Protein AF-A0A2H0L636-F1 (afdb_monomer_lite)

Foldseek 3Di:
DDKFADDDPDPVVLVVVVVVLVVAFDDPDSRITDGDPDPVVVVVVD

Structure (mmCIF, N/CA/C/O backbo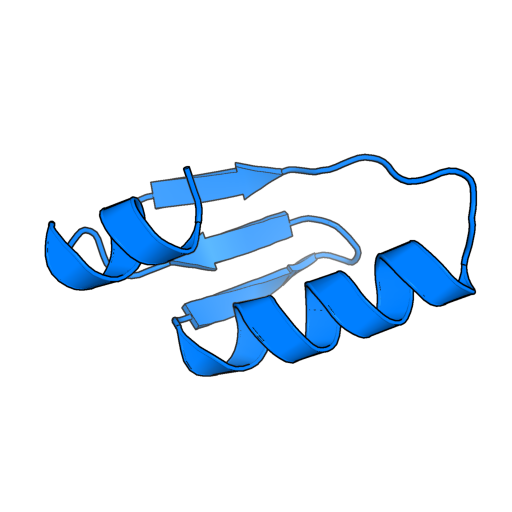ne):
data_AF-A0A2H0L636-F1
#
_entry.id   AF-A0A2H0L636-F1
#
loop_
_atom_site.group_PDB
_atom_site.id
_atom_site.type_symbol
_atom_site.label_atom_id
_atom_site.label_alt_id
_atom_site.label_comp_id
_atom_site.label_asym_id
_atom_site.label_entity_id
_atom_site.label_seq_id
_atom_site.pdbx_PDB_ins_code
_atom_site.Cartn_x
_atom_site.Cartn_y
_atom_site.Cartn_z
_atom_site.occupancy
_atom_site.B_iso_or_equiv
_atom_site.auth_seq_id
_atom_site.auth_comp_id
_atom_site.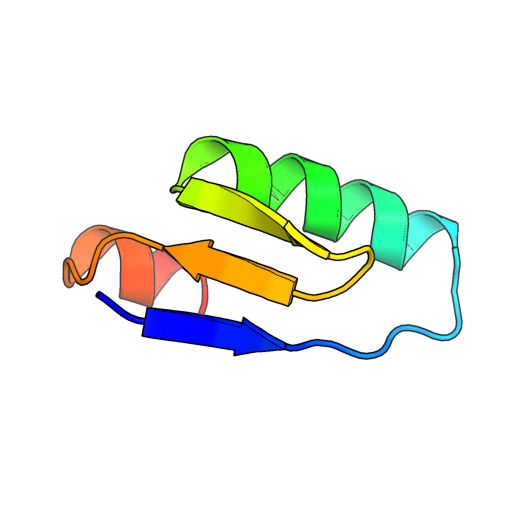auth_asym_id
_atom_site.auth_atom_id
_atom_site.pdbx_PDB_model_num
ATOM 1 N N . MET A 1 1 ? -15.156 -3.606 6.970 1.00 87.62 1 MET A N 1
ATOM 2 C CA . MET A 1 1 ? -13.705 -3.743 6.717 1.00 87.62 1 MET A CA 1
ATOM 3 C C . MET A 1 1 ? -13.544 -4.230 5.287 1.00 87.62 1 MET A C 1
ATOM 5 O O . MET A 1 1 ? -14.441 -4.934 4.844 1.00 87.62 1 MET A O 1
ATOM 9 N N . ILE A 1 2 ? -12.515 -3.810 4.550 1.00 94.00 2 ILE A N 1
ATOM 10 C CA . ILE A 1 2 ? -12.333 -4.169 3.130 1.00 94.00 2 ILE A CA 1
ATOM 11 C C . ILE A 1 2 ? -10.904 -4.666 2.920 1.00 94.00 2 ILE A C 1
ATOM 13 O O . ILE A 1 2 ? -9.972 -4.138 3.529 1.00 94.00 2 ILE A O 1
ATOM 17 N N . ILE A 1 3 ? -10.748 -5.679 2.068 1.00 95.81 3 ILE A N 1
ATOM 18 C CA . ILE A 1 3 ? -9.448 -6.171 1.617 1.00 95.81 3 ILE A CA 1
ATOM 19 C C . ILE A 1 3 ? -9.128 -5.519 0.278 1.00 95.81 3 ILE A C 1
ATOM 21 O O . ILE A 1 3 ? -9.909 -5.614 -0.664 1.00 95.81 3 ILE A O 1
ATOM 25 N N . VAL A 1 4 ? -7.972 -4.868 0.202 1.00 95.69 4 VAL A N 1
ATOM 26 C CA . VAL A 1 4 ? -7.429 -4.327 -1.043 1.00 95.69 4 VAL A CA 1
ATOM 27 C C . VAL A 1 4 ? -6.272 -5.213 -1.470 1.00 95.69 4 VAL A C 1
ATOM 29 O O . VAL A 1 4 ? -5.259 -5.295 -0.772 1.00 95.69 4 VAL A O 1
ATOM 32 N N . SER A 1 5 ? -6.439 -5.870 -2.613 1.00 97.12 5 SER A N 1
ATOM 33 C CA . SER A 1 5 ? -5.368 -6.544 -3.339 1.00 97.12 5 SER A CA 1
ATOM 34 C C . SER A 1 5 ? -5.045 -5.731 -4.585 1.00 97.12 5 SER A C 1
ATOM 36 O O . SER A 1 5 ? -5.945 -5.179 -5.215 1.00 97.12 5 SER A O 1
ATOM 38 N N . TYR A 1 6 ? -3.763 -5.608 -4.900 1.00 96.25 6 TYR A N 1
ATOM 39 C CA . TYR A 1 6 ? -3.293 -4.845 -6.046 1.00 96.25 6 TYR A CA 1
ATOM 40 C C . TYR A 1 6 ? -2.104 -5.547 -6.695 1.00 96.25 6 TYR A C 1
ATOM 42 O O . TYR A 1 6 ? -1.360 -6.262 -6.025 1.00 96.25 6 TYR A O 1
ATOM 50 N N . ASP A 1 7 ? -1.892 -5.291 -7.980 1.00 97.25 7 ASP A N 1
ATOM 51 C CA . ASP A 1 7 ? -0.734 -5.784 -8.714 1.00 97.25 7 ASP A CA 1
ATOM 52 C C . ASP A 1 7 ? -0.106 -4.637 -9.507 1.00 97.25 7 ASP A C 1
ATOM 54 O O . ASP A 1 7 ? -0.781 -3.944 -10.265 1.00 97.25 7 ASP A O 1
ATOM 58 N N . PHE A 1 8 ? 1.176 -4.381 -9.259 1.00 97.38 8 PHE A N 1
ATOM 59 C CA . PHE A 1 8 ? 1.929 -3.306 -9.899 1.00 97.38 8 PHE A CA 1
ATOM 60 C C . PHE A 1 8 ? 3.248 -3.868 -10.401 1.00 97.38 8 PHE A C 1
ATOM 62 O O . PHE A 1 8 ? 4.092 -4.281 -9.597 1.00 97.38 8 PHE A O 1
ATOM 69 N N . GLU A 1 9 ? 3.451 -3.755 -11.710 1.00 97.38 9 GLU A N 1
ATOM 70 C CA . GLU A 1 9 ? 4.712 -4.086 -12.369 1.00 97.38 9 GLU A CA 1
ATOM 71 C C . GLU A 1 9 ? 5.838 -3.141 -11.922 1.00 97.38 9 GLU A C 1
ATOM 73 O O . GLU A 1 9 ? 6.933 -3.576 -11.581 1.00 97.38 9 GLU A O 1
ATOM 78 N N . ASN A 1 10 ? 5.562 -1.833 -11.839 1.00 98.12 10 ASN A N 1
ATOM 79 C CA . ASN A 1 10 ? 6.569 -0.845 -11.459 1.00 98.12 10 ASN A CA 1
ATOM 80 C C . ASN A 1 10 ? 6.752 -0.744 -9.932 1.00 98.12 10 ASN A C 1
ATOM 82 O O . ASN A 1 10 ? 5.886 -0.241 -9.206 1.00 98.12 10 ASN A O 1
ATOM 86 N N . ASP A 1 11 ? 7.940 -1.118 -9.459 1.00 97.25 11 ASP A N 1
ATOM 87 C CA . ASP A 1 11 ? 8.344 -1.099 -8.048 1.00 97.25 11 ASP A CA 1
ATOM 88 C C . ASP A 1 11 ? 8.192 0.269 -7.365 1.00 97.25 11 ASP A C 1
ATOM 90 O O . ASP A 1 11 ? 7.782 0.351 -6.200 1.00 97.25 11 ASP A O 1
ATOM 94 N N . ASN A 1 12 ? 8.473 1.363 -8.080 1.00 97.94 12 ASN A N 1
ATOM 95 C CA . ASN A 1 12 ? 8.356 2.713 -7.531 1.00 97.94 12 ASN A CA 1
ATOM 96 C C . ASN A 1 12 ? 6.893 3.087 -7.281 1.00 97.94 12 ASN A C 1
ATOM 98 O O . ASN A 1 12 ? 6.574 3.666 -6.237 1.00 97.94 12 ASN A O 1
ATOM 102 N N . VAL A 1 13 ? 5.995 2.744 -8.210 1.00 97.88 13 VAL A N 1
ATOM 103 C CA . VAL A 1 13 ? 4.549 2.969 -8.055 1.00 97.88 13 VAL A CA 1
ATOM 104 C C . VAL A 1 13 ? 4.012 2.102 -6.920 1.00 97.88 13 VAL A C 1
ATOM 106 O O . VAL A 1 13 ? 3.356 2.616 -6.011 1.00 97.88 13 VAL A O 1
ATOM 109 N N . ARG A 1 14 ? 4.399 0.821 -6.895 1.00 97.81 14 ARG A N 1
ATOM 110 C CA . ARG A 1 14 ? 4.017 -0.131 -5.846 1.00 97.81 14 ARG A CA 1
ATOM 111 C C . ARG A 1 14 ? 4.414 0.352 -4.453 1.00 97.81 14 ARG A C 1
ATOM 113 O O . ARG A 1 14 ? 3.602 0.333 -3.528 1.00 97.81 14 ARG A O 1
ATOM 120 N N . SER A 1 15 ? 5.652 0.821 -4.295 1.00 97.62 15 SER A N 1
ATOM 121 C CA . SER A 1 15 ? 6.167 1.335 -3.022 1.00 97.62 15 SER A CA 1
ATOM 122 C C . SER A 1 15 ? 5.408 2.582 -2.559 1.00 97.62 15 SER A C 1
ATOM 124 O O . SER A 1 15 ? 5.022 2.678 -1.390 1.00 97.62 15 SER A O 1
ATOM 126 N N . LYS A 1 16 ? 5.121 3.522 -3.472 1.00 97.69 16 LYS A N 1
ATOM 127 C CA . LYS A 1 16 ? 4.319 4.720 -3.171 1.00 97.69 16 LYS A CA 1
ATOM 128 C C . LYS A 1 16 ? 2.895 4.353 -2.746 1.00 97.69 16 LYS A C 1
ATOM 130 O O . LYS A 1 16 ? 2.433 4.850 -1.718 1.00 97.69 16 LYS A O 1
ATOM 135 N N . PHE A 1 17 ? 2.238 3.443 -3.465 1.00 96.56 17 PHE A N 1
ATOM 136 C CA . PHE A 1 17 ? 0.890 2.982 -3.130 1.00 96.56 17 PHE A CA 1
ATOM 137 C C . PHE A 1 17 ? 0.842 2.238 -1.787 1.00 96.56 17 PHE A C 1
ATOM 139 O O . PHE A 1 17 ? 0.011 2.539 -0.933 1.00 96.56 17 PHE A O 1
ATOM 146 N N . SER A 1 18 ? 1.805 1.348 -1.526 1.00 97.19 18 SER A N 1
ATOM 147 C CA . SER A 1 18 ? 1.932 0.643 -0.242 1.00 97.19 18 SER A CA 1
ATOM 148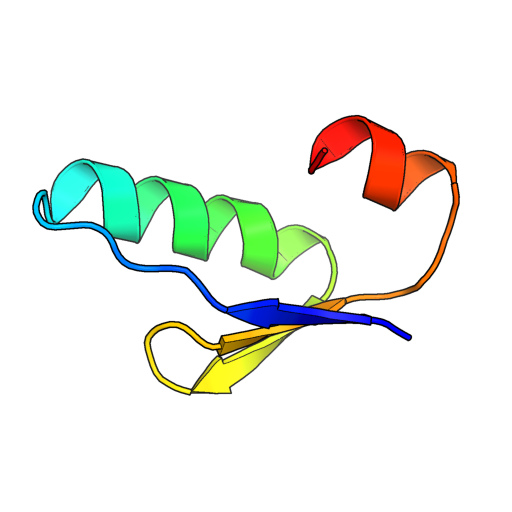 C C . SER A 1 18 ? 2.119 1.615 0.937 1.00 97.19 18 SER A C 1
ATOM 150 O O . SER A 1 18 ? 1.521 1.424 2.002 1.00 97.19 18 SER A O 1
ATOM 152 N N . LYS A 1 19 ? 2.899 2.694 0.756 1.00 96.88 19 LYS A N 1
ATOM 153 C CA . LYS A 1 19 ? 3.056 3.766 1.760 1.00 96.88 19 LYS A CA 1
ATOM 154 C C . LYS A 1 19 ? 1.768 4.566 1.963 1.00 96.88 19 LYS A C 1
ATOM 156 O O . LYS A 1 19 ? 1.470 4.943 3.095 1.00 96.88 19 LYS A O 1
ATOM 161 N N . PHE A 1 20 ? 1.014 4.819 0.895 1.00 95.75 20 PHE A N 1
ATOM 162 C CA . PHE A 1 20 ? -0.287 5.480 0.957 1.00 95.75 20 PHE A CA 1
ATOM 163 C C . PHE A 1 20 ? -1.307 4.643 1.746 1.00 95.75 20 PHE A C 1
ATOM 165 O O . PHE A 1 20 ? -1.855 5.137 2.731 1.00 95.75 20 PHE A O 1
ATOM 172 N N . LEU A 1 21 ? -1.477 3.360 1.406 1.00 95.31 21 LEU A N 1
ATOM 173 C CA . LEU A 1 21 ? -2.426 2.462 2.078 1.00 95.31 21 LEU A CA 1
ATOM 174 C C . LEU A 1 21 ? -2.118 2.241 3.564 1.00 95.31 21 LEU A C 1
ATOM 176 O O . LEU A 1 21 ? -3.036 2.086 4.370 1.00 95.31 21 LEU A O 1
ATOM 180 N N . LYS A 1 22 ? -0.839 2.298 3.960 1.00 94.75 22 LYS A N 1
ATOM 181 C CA . LYS A 1 22 ? -0.417 2.183 5.368 1.00 94.75 22 LYS A CA 1
ATOM 182 C C . LYS A 1 22 ? -1.046 3.253 6.277 1.00 94.75 22 LYS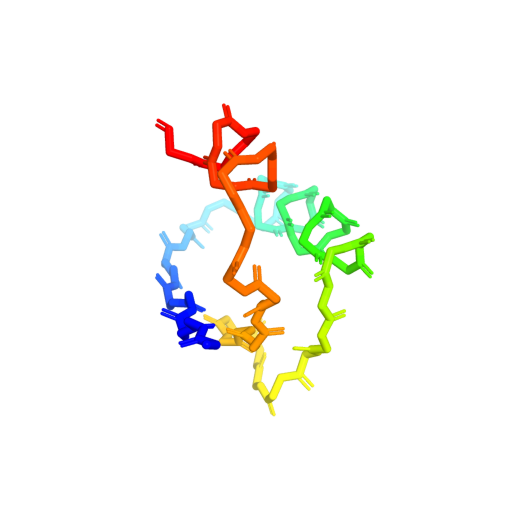 A C 1
ATOM 184 O O . LYS A 1 22 ? -1.127 3.041 7.481 1.00 94.75 22 LYS A O 1
ATOM 189 N N . LYS A 1 23 ? -1.512 4.382 5.728 1.00 93.19 23 LYS A N 1
ATOM 190 C CA . LYS A 1 23 ? -2.204 5.439 6.490 1.00 93.19 23 LYS A CA 1
ATOM 191 C C . LYS A 1 23 ? -3.642 5.069 6.874 1.00 93.19 23 LYS A C 1
ATOM 193 O O . LYS A 1 23 ? -4.192 5.676 7.787 1.00 93.19 23 LYS A O 1
ATOM 198 N N . PHE A 1 24 ? -4.253 4.102 6.188 1.00 92.50 24 PHE A N 1
ATOM 199 C CA . PHE A 1 24 ? -5.688 3.806 6.296 1.00 92.50 24 PHE A CA 1
ATOM 200 C C . PHE A 1 24 ? -5.996 2.412 6.856 1.00 92.50 24 PHE A C 1
ATOM 202 O O . PHE A 1 24 ? -7.161 2.082 7.098 1.00 92.50 24 PHE A O 1
ATOM 209 N N . GLY A 1 25 ? -4.970 1.589 7.080 1.00 92.50 25 GLY A N 1
ATOM 210 C CA . GLY A 1 25 ? -5.149 0.195 7.457 1.00 92.50 25 GLY A CA 1
ATOM 211 C C . GLY A 1 25 ? -3.854 -0.523 7.814 1.00 92.50 25 GLY A C 1
ATOM 212 O O . GLY A 1 25 ? -2.806 0.100 7.999 1.00 92.50 25 GLY A O 1
ATOM 213 N N . ARG A 1 26 ? -3.929 -1.854 7.901 1.00 95.62 26 ARG A N 1
ATOM 214 C CA . ARG A 1 26 ? -2.777 -2.722 8.182 1.00 95.62 26 ARG A CA 1
ATOM 215 C C . ARG A 1 26 ? -2.399 -3.550 6.960 1.00 95.62 26 ARG A C 1
ATOM 217 O O . ARG A 1 26 ? -3.254 -3.980 6.190 1.00 95.62 26 ARG A O 1
ATOM 224 N N . LYS A 1 27 ? -1.099 -3.795 6.806 1.00 96.69 27 LYS A N 1
ATOM 225 C CA . LYS A 1 27 ? -0.567 -4.693 5.780 1.00 96.69 27 LYS A CA 1
ATOM 226 C C . LYS A 1 27 ? -0.772 -6.141 6.227 1.00 96.69 27 LYS A C 1
ATOM 228 O O . LYS A 1 27 ? -0.386 -6.475 7.344 1.00 96.69 27 LYS A O 1
ATOM 233 N N . LEU A 1 28 ? -1.362 -6.971 5.369 1.00 97.31 28 LEU A N 1
ATOM 234 C CA . LEU A 1 28 ? -1.509 -8.413 5.602 1.00 97.31 28 LEU A CA 1
ATOM 235 C C . LEU A 1 28 ? -0.435 -9.205 4.853 1.00 97.31 28 LEU A C 1
ATOM 237 O O . LEU A 1 28 ? 0.200 -10.085 5.420 1.00 97.31 28 LEU A O 1
ATOM 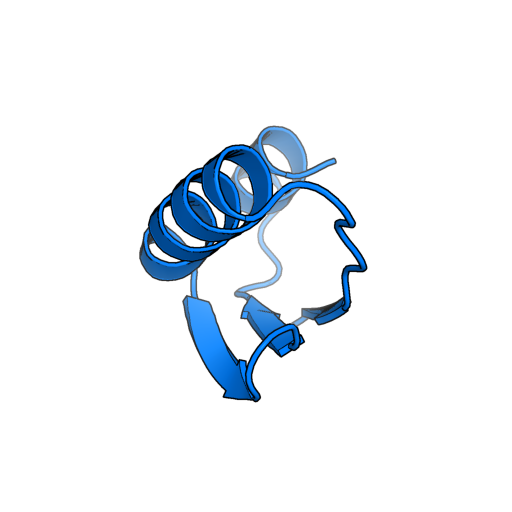241 N N . GLN A 1 29 ? -0.201 -8.848 3.590 1.00 96.94 29 GLN A N 1
ATOM 242 C CA . GLN A 1 29 ? 0.813 -9.452 2.725 1.00 96.94 29 GLN A CA 1
ATOM 243 C C . GLN A 1 29 ? 1.452 -8.367 1.848 1.00 96.94 29 GLN A C 1
ATOM 245 O O . GLN A 1 29 ? 1.082 -7.195 1.921 1.00 96.94 29 GLN A O 1
ATOM 250 N N . TYR A 1 30 ? 2.432 -8.731 1.018 1.00 95.12 30 TYR A N 1
ATOM 251 C CA . TYR A 1 30 ? 3.189 -7.806 0.173 1.00 95.12 30 TYR A CA 1
ATOM 252 C C . TYR A 1 30 ? 2.308 -6.824 -0.619 1.00 95.12 30 TYR A C 1
ATOM 254 O O . TYR A 1 30 ? 2.555 -5.616 -0.534 1.00 95.12 30 TYR A O 1
ATOM 262 N N . SER A 1 31 ? 1.254 -7.337 -1.261 1.00 97.00 31 SER A N 1
ATOM 263 C CA . SER A 1 31 ? 0.279 -6.561 -2.038 1.00 97.00 31 SER A CA 1
ATOM 264 C C . SER A 1 31 ? -1.164 -6.722 -1.543 1.00 97.00 31 SER A C 1
ATOM 266 O O . SER A 1 31 ? -2.107 -6.665 -2.328 1.00 97.00 31 SER A O 1
ATOM 268 N N . VAL A 1 32 ? -1.341 -6.965 -0.238 1.00 97.94 32 VAL A N 1
ATOM 269 C CA . VAL A 1 32 ? -2.664 -7.153 0.378 1.00 97.94 32 VAL A CA 1
ATOM 270 C C . VAL A 1 32 ? -2.766 -6.337 1.660 1.00 97.94 32 VAL A C 1
ATOM 272 O O . VAL A 1 32 ? -1.938 -6.476 2.567 1.00 97.94 32 VAL A O 1
ATOM 275 N N . TYR A 1 33 ? -3.792 -5.491 1.741 1.00 97.50 33 TYR A N 1
ATOM 276 C CA . TYR A 1 33 ? -4.070 -4.618 2.879 1.00 97.50 33 TYR A CA 1
ATOM 277 C C . TYR A 1 33 ? -5.495 -4.794 3.383 1.00 97.50 33 TYR A C 1
ATOM 279 O O . TYR A 1 33 ? -6.433 -4.927 2.603 1.00 97.50 33 TYR A O 1
ATOM 287 N N . GLU A 1 34 ? -5.651 -4.720 4.698 1.00 96.25 34 GLU A N 1
ATOM 288 C CA . GLU A 1 34 ? -6.949 -4.594 5.349 1.00 96.25 34 GLU A CA 1
ATOM 289 C C . GLU A 1 34 ? -7.188 -3.131 5.715 1.00 96.25 34 GLU A C 1
ATOM 291 O O . GLU A 1 34 ? -6.376 -2.515 6.411 1.00 96.25 34 GLU A O 1
ATOM 296 N N . ILE A 1 35 ? -8.307 -2.577 5.254 1.00 94.50 35 ILE A N 1
ATOM 297 C CA . ILE A 1 35 ? -8.650 -1.163 5.398 1.00 94.50 35 ILE A CA 1
ATOM 298 C C . ILE A 1 35 ? -9.994 -1.009 6.108 1.00 94.50 35 ILE A C 1
ATOM 300 O O . ILE A 1 35 ? -10.925 -1.813 5.959 1.00 94.50 35 ILE A O 1
ATOM 304 N N . ARG A 1 36 ? -10.108 0.058 6.905 1.00 90.44 36 ARG A N 1
ATOM 305 C CA . ARG A 1 36 ? -11.362 0.425 7.570 1.00 90.44 36 ARG A CA 1
ATOM 306 C C . ARG A 1 36 ? -12.410 0.813 6.527 1.00 90.44 36 ARG A C 1
ATOM 308 O O . ARG A 1 36 ? -12.155 1.636 5.656 1.00 90.44 36 ARG A O 1
ATOM 315 N N . ASN A 1 37 ? -13.606 0.242 6.650 1.00 86.81 37 ASN A N 1
ATOM 316 C CA . ASN A 1 37 ? -14.718 0.552 5.754 1.00 86.81 37 ASN A CA 1
ATOM 317 C C . ASN A 1 37 ? -15.412 1.837 6.221 1.00 86.81 37 ASN A C 1
ATOM 319 O O . ASN A 1 37 ? -16.367 1.772 6.992 1.00 86.81 37 ASN A O 1
ATOM 323 N N . SER A 1 38 ? -14.881 2.992 5.822 1.00 90.19 38 SER A N 1
ATOM 324 C CA . SER A 1 38 ? -15.546 4.282 6.001 1.00 90.19 38 SER A CA 1
ATOM 325 C C . SER A 1 38 ? -15.633 5.010 4.667 1.00 90.19 38 SER A C 1
ATOM 327 O O . SER A 1 38 ? -14.690 4.974 3.877 1.00 90.19 38 SER A O 1
ATOM 329 N N . ASN A 1 39 ? -16.742 5.712 4.434 1.00 88.12 39 ASN A N 1
ATOM 330 C CA . ASN A 1 39 ? -16.986 6.412 3.169 1.00 88.12 39 ASN A CA 1
ATOM 331 C C . ASN A 1 39 ? -15.859 7.395 2.823 1.00 88.12 39 ASN A C 1
ATOM 333 O O . ASN A 1 39 ? -15.421 7.452 1.681 1.00 88.12 39 ASN A O 1
ATOM 337 N N . ARG A 1 40 ? -15.314 8.100 3.824 1.00 88.81 40 ARG A N 1
ATOM 338 C CA . ARG A 1 40 ? -14.177 9.013 3.639 1.00 88.81 40 ARG A CA 1
ATOM 339 C C . ARG A 1 40 ? -12.903 8.292 3.198 1.00 88.81 40 ARG A C 1
ATOM 341 O O . ARG A 1 40 ? -12.146 8.831 2.404 1.00 88.81 40 ARG A O 1
ATOM 348 N N . ILE A 1 41 ? -12.618 7.117 3.760 1.00 87.25 41 ILE A N 1
ATOM 349 C CA . ILE A 1 41 ? -11.427 6.344 3.385 1.00 87.25 41 ILE A CA 1
ATOM 350 C C . ILE A 1 41 ? -11.612 5.765 1.985 1.00 87.25 41 ILE A C 1
ATOM 352 O O . ILE A 1 41 ? -10.684 5.828 1.186 1.00 87.25 41 ILE A O 1
ATOM 356 N N . LEU A 1 42 ? -12.811 5.270 1.676 1.00 86.69 42 LEU A N 1
ATOM 357 C CA . LEU A 1 42 ? -13.128 4.720 0.364 1.00 86.69 42 LEU A CA 1
ATOM 358 C C . LEU A 1 42 ? -13.012 5.759 -0.748 1.00 86.69 42 LEU A C 1
ATOM 360 O O . LEU A 1 42 ? -12.374 5.466 -1.747 1.00 86.69 42 LEU A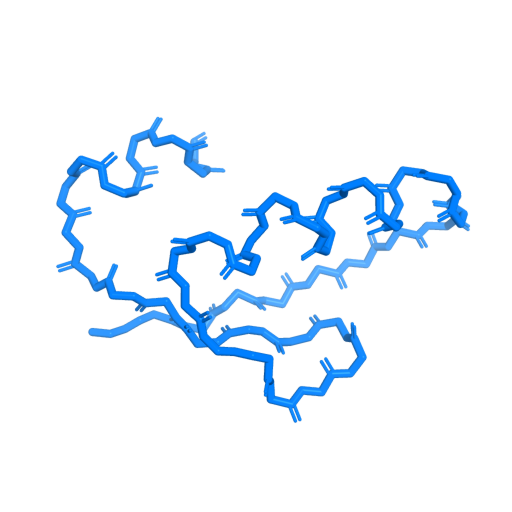 O 1
ATOM 364 N N . GLN A 1 43 ? -13.513 6.979 -0.538 1.00 89.75 43 GLN A N 1
ATOM 365 C CA . GLN A 1 43 ? -13.372 8.090 -1.491 1.00 89.75 43 GLN A CA 1
ATOM 366 C C . GLN A 1 43 ? -11.920 8.497 -1.779 1.00 89.75 43 GLN A C 1
ATOM 368 O O . GLN A 1 43 ? -11.656 9.145 -2.782 1.00 89.75 43 GLN A O 1
ATOM 373 N N . ASN A 1 44 ? -10.975 8.173 -0.893 1.00 83.62 44 ASN A N 1
ATOM 374 C CA . ASN A 1 44 ? -9.559 8.455 -1.133 1.00 83.62 44 ASN A CA 1
ATOM 375 C C . ASN A 1 44 ? -8.853 7.327 -1.903 1.00 83.62 44 ASN A C 1
ATOM 377 O O . ASN A 1 44 ? -7.714 7.518 -2.320 1.00 83.62 44 ASN A O 1
ATOM 381 N N . ILE A 1 45 ? -9.460 6.140 -1.991 1.00 83.88 45 ILE A N 1
ATOM 382 C CA . ILE A 1 45 ? -8.828 4.921 -2.519 1.00 83.88 45 ILE A CA 1
ATOM 383 C C . ILE A 1 45 ? -9.445 4.497 -3.858 1.00 83.88 45 ILE A C 1
ATOM 385 O O . ILE A 1 45 ? -8.699 4.030 -4.717 1.00 83.88 45 ILE A O 1
ATOM 389 N N . LEU A 1 46 ? -10.771 4.616 -3.996 1.00 79.62 46 LEU A N 1
ATOM 390 C CA . LEU A 1 46 ? -11.556 4.332 -5.204 1.00 79.62 46 LEU A CA 1
ATOM 391 C C . LEU A 1 46 ? -11.741 5.608 -6.025 1.00 79.62 46 LEU A C 1
ATOM 393 O O . LEU A 1 46 ? -11.603 5.512 -7.261 1.00 79.62 46 LEU A O 1
#

Sequence (46 aa):
MIIVSYDFENDNVRSKFSKFLKKFGRKLQYSVYEIRNSNRILQNIL

Radius of gyration: 10.21 Å; chains: 1; bounding box: 25×18×21 Å

pLDDT: mean 93.86, std 4.61, range [79.62, 98.12]

Secondary structure (DSSP, 8-state):
-EEEE---S-HHHHHHHHHHHTTTEEEEETTEEEE---HHHHTTT-